Protein AF-A0AAQ3RLC9-F1 (afdb_monomer_lite)

Foldseek 3Di:
DQLVVLVVLVDDPVLVVLLCVVPVCSVVDDCVPFVPVLLCCCCVVVVHRPSLCSVPVCSRVDDVVPAVVVLSVLCVVVVHDDRPCQSGVDDPVSSCVPRVVPPDDPPPDPPPDPDDD

pLDDT: mean 89.07, std 16.36, range [44.22, 98.69]

Radius of gyration: 20.35 Å; chains: 1; bounding box: 40×41×70 Å

Secondary structure (DSSP, 8-state):
-HHHHHHHTT--HHHHHHHHHH-GGGGGS-IIIIIHHHHHIIIIIS---TTHHHH-GGGGGS-IIIIIHHHHHHHHHTT----HHHHHTS-HHHHHHHHT-TT--------------

Organism: Vigna mungo (NCBI:txid3915)

InterPro domains:
  IPR003690 Transcription termination factor, mitochondrial/chloroplastic [PF02536] (3-96)
  IPR003690 Transcription termination factor, mitochondrial/chloroplastic [PTHR13068] (4-100)
  IPR003690 Transcription termination factor, mitochondrial/chloroplastic [SM00733] (17-49)
  IPR003690 Transcription termination factor, mitochondrial/chloroplastic [SM00733] (50-81)
  IPR038538 MTERF superfamily, mitochondrial/chloroplastic [G3DSA:1.25.70.10] (2-103)

Sequence (117 aa):
MEIMYLMKLGLSEEEIAFMVRTFSPLLGYSIEGVLKPKIEFLVNSMERPVRDVVSYPRYFSYSLEKKIKPRYWVLKRRDIKCSLKDMLGKNDEEFAAEFMGIGRMPVSHPVSSNDSL

Structure (mmCIF, N/CA/C/O backbone):
data_AF-A0AAQ3RLC9-F1
#
_entry.id   AF-A0AAQ3RLC9-F1
#
loop_
_atom_site.group_PDB
_atom_site.id
_atom_site.type_symbol
_atom_site.label_atom_id
_atom_site.label_alt_id
_atom_site.label_comp_id
_atom_site.label_asym_id
_atom_site.label_entity_id
_atom_site.label_seq_id
_atom_site.pdbx_PDB_ins_code
_atom_site.Cartn_x
_atom_site.Cartn_y
_atom_site.Cartn_z
_atom_site.occupancy
_atom_site.B_iso_or_equiv
_atom_site.auth_seq_id
_atom_site.auth_comp_id
_atom_site.auth_asym_id
_atom_site.auth_atom_id
_atom_site.pdbx_PDB_model_num
ATOM 1 N N . MET A 1 1 ? -5.079 1.464 18.036 1.00 59.75 1 MET A N 1
ATOM 2 C CA . MET A 1 1 ? -5.888 2.390 17.198 1.00 59.75 1 MET A CA 1
ATOM 3 C C . MET A 1 1 ? -5.826 2.034 15.706 1.00 59.75 1 MET A C 1
ATOM 5 O O . MET A 1 1 ? -6.624 2.537 14.924 1.00 59.75 1 MET A O 1
ATOM 9 N N . GLU A 1 2 ? -4.941 1.115 15.321 1.00 71.06 2 GLU A N 1
ATOM 10 C CA . GLU A 1 2 ? -4.643 0.651 13.964 1.00 71.06 2 GLU A CA 1
ATOM 11 C C . GLU A 1 2 ? -5.767 -0.230 13.397 1.00 71.06 2 GLU A C 1
ATOM 13 O O . GLU A 1 2 ? -6.173 -0.060 12.250 1.00 71.06 2 GLU A O 1
ATOM 18 N N . ILE A 1 3 ? -6.334 -1.113 14.227 1.00 79.00 3 ILE A N 1
ATOM 19 C CA . ILE A 1 3 ? -7.451 -2.000 13.857 1.00 79.00 3 ILE A CA 1
ATOM 20 C C . ILE A 1 3 ? -8.691 -1.182 13.472 1.00 79.00 3 ILE A C 1
ATOM 22 O O . ILE A 1 3 ? -9.269 -1.404 12.413 1.00 79.00 3 ILE A O 1
ATOM 26 N N . MET A 1 4 ? -9.044 -0.162 14.267 1.00 87.31 4 MET A N 1
ATOM 27 C CA . MET A 1 4 ? -10.184 0.719 13.974 1.00 87.31 4 MET A CA 1
ATOM 28 C C . MET A 1 4 ? -10.038 1.443 12.632 1.00 87.31 4 MET A C 1
ATOM 30 O O . MET A 1 4 ? -11.035 1.690 11.959 1.00 87.31 4 MET A O 1
ATOM 34 N N . TYR A 1 5 ? -8.814 1.800 12.234 1.00 91.81 5 TYR A N 1
ATOM 35 C CA . TYR A 1 5 ? -8.575 2.410 10.929 1.00 91.81 5 TYR A CA 1
ATOM 36 C C . TYR A 1 5 ? -8.866 1.425 9.790 1.00 91.81 5 TYR A C 1
ATOM 38 O O . TYR A 1 5 ? -9.599 1.768 8.868 1.00 91.81 5 TYR A O 1
ATOM 46 N N . LEU A 1 6 ? -8.365 0.190 9.880 1.00 91.81 6 LEU A N 1
ATOM 47 C CA . LEU A 1 6 ? -8.627 -0.846 8.876 1.00 91.81 6 LEU A CA 1
ATOM 48 C C . LEU A 1 6 ? -10.117 -1.224 8.800 1.00 91.81 6 LEU A C 1
ATOM 50 O O . LEU A 1 6 ? -10.643 -1.396 7.703 1.00 91.81 6 LEU A O 1
ATOM 54 N N . MET A 1 7 ? -10.823 -1.248 9.934 1.00 93.62 7 MET A N 1
ATOM 55 C CA . MET A 1 7 ? -12.277 -1.457 9.960 1.00 93.62 7 MET A CA 1
ATOM 56 C C . MET A 1 7 ? -13.044 -0.315 9.287 1.00 93.62 7 MET A C 1
ATOM 58 O O . MET A 1 7 ? -13.973 -0.561 8.523 1.00 93.62 7 MET A O 1
ATOM 62 N N . LYS A 1 8 ? -12.631 0.944 9.500 1.00 95.06 8 LYS A N 1
ATOM 63 C CA . LYS A 1 8 ? -13.214 2.111 8.806 1.00 95.06 8 LYS A CA 1
ATOM 64 C C . LYS A 1 8 ? -13.039 2.051 7.287 1.00 95.06 8 LYS A C 1
ATOM 66 O O . LYS A 1 8 ? -13.824 2.661 6.570 1.00 95.06 8 LYS A O 1
ATOM 71 N N . LEU A 1 9 ? -12.036 1.322 6.799 1.00 94.12 9 LEU A N 1
ATOM 72 C CA . LEU A 1 9 ? -11.829 1.059 5.373 1.00 94.12 9 LEU A CA 1
ATOM 73 C C . LEU A 1 9 ? -12.671 -0.117 4.842 1.00 94.12 9 LEU A C 1
ATOM 75 O O . LEU A 1 9 ? -12.548 -0.468 3.669 1.00 94.12 9 LEU A O 1
ATOM 79 N N . GLY A 1 10 ? -13.517 -0.721 5.682 1.00 94.75 10 GLY A N 1
ATOM 80 C CA . GLY A 1 10 ? -14.435 -1.796 5.309 1.00 94.75 10 GLY A CA 1
ATOM 81 C C . GLY A 1 10 ? -13.870 -3.211 5.448 1.00 94.75 10 GLY A C 1
ATOM 82 O O . GLY A 1 10 ? -14.463 -4.134 4.891 1.00 94.75 10 GLY A O 1
ATOM 83 N N . LEU A 1 11 ? -12.745 -3.390 6.153 1.00 96.31 11 LEU A N 1
ATOM 84 C CA . LEU A 1 11 ? -12.219 -4.720 6.479 1.00 96.31 11 LEU A CA 1
ATOM 85 C C . LEU A 1 11 ? -12.879 -5.281 7.744 1.00 96.31 11 LEU A C 1
ATOM 87 O O . LEU A 1 11 ? -13.070 -4.551 8.719 1.00 96.31 11 LEU A O 1
ATOM 91 N N . SER A 1 12 ? -13.206 -6.573 7.743 1.00 96.69 12 SER A N 1
ATOM 92 C CA . SER A 1 12 ? -13.765 -7.246 8.921 1.00 96.69 12 SER A CA 1
ATOM 93 C C . SER A 1 12 ? -12.694 -7.541 9.975 1.00 96.69 12 SER A C 1
ATOM 95 O O . SER A 1 12 ? -11.493 -7.554 9.686 1.00 96.69 12 SER A O 1
ATOM 97 N N . GLU A 1 13 ? -13.114 -7.810 11.213 1.00 95.06 13 GLU A N 1
ATOM 98 C CA . GLU A 1 13 ? -12.188 -8.223 12.273 1.00 95.06 13 GLU A CA 1
ATOM 99 C C . GLU A 1 13 ? -11.469 -9.531 11.916 1.00 95.06 13 GLU A C 1
ATOM 101 O O . GLU A 1 13 ? -10.274 -9.659 12.175 1.00 95.06 13 GLU A O 1
ATOM 106 N N . GLU A 1 14 ? -12.149 -10.469 11.251 1.00 97.00 14 GLU A N 1
ATOM 107 C CA . GLU A 1 14 ? -11.566 -11.728 10.780 1.00 97.00 14 GLU A CA 1
ATOM 108 C C . GLU A 1 14 ? -10.511 -11.500 9.694 1.00 97.00 14 GLU A C 1
ATOM 110 O O . GLU A 1 14 ? -9.442 -12.115 9.737 1.00 97.00 14 GLU A O 1
ATOM 115 N N . GLU A 1 15 ? -10.775 -10.601 8.738 1.00 97.62 15 GLU A N 1
ATOM 116 C CA . GLU A 1 15 ? -9.800 -10.216 7.712 1.00 97.62 15 GLU A CA 1
ATOM 117 C C . GLU A 1 15 ? -8.563 -9.583 8.364 1.00 97.62 15 GLU A C 1
ATOM 119 O O . GLU A 1 15 ? -7.432 -9.962 8.057 1.00 97.62 15 GLU A O 1
ATOM 124 N N . ILE A 1 16 ? -8.754 -8.674 9.323 1.00 95.94 16 ILE A N 1
ATOM 125 C CA . ILE A 1 16 ? -7.651 -8.017 10.037 1.00 95.94 16 ILE A CA 1
ATOM 126 C C . ILE A 1 16 ? -6.868 -9.030 10.885 1.00 95.94 16 ILE A C 1
ATOM 128 O O . ILE A 1 16 ? -5.635 -9.042 10.848 1.00 95.94 16 ILE A O 1
ATOM 132 N N . ALA A 1 17 ? -7.550 -9.923 11.603 1.00 96.06 17 ALA A N 1
ATOM 133 C CA . ALA A 1 17 ? -6.918 -10.987 12.377 1.00 96.06 17 ALA A CA 1
ATOM 134 C C . ALA A 1 17 ? -6.100 -11.924 11.476 1.00 96.06 17 ALA A C 1
ATOM 136 O O . ALA A 1 17 ? -4.975 -12.301 11.819 1.00 96.06 17 ALA A O 1
ATOM 137 N N . PHE A 1 18 ? -6.614 -12.250 10.286 1.00 97.38 18 PHE A N 1
ATOM 138 C CA . PHE A 1 18 ? -5.881 -13.010 9.279 1.00 97.38 18 PHE A CA 1
ATOM 139 C C . PHE A 1 18 ? -4.607 -12.283 8.823 1.00 97.38 18 PHE A C 1
ATOM 141 O O . PHE A 1 18 ? -3.534 -12.897 8.768 1.00 97.38 18 PHE A O 1
ATOM 148 N N . MET A 1 19 ? -4.694 -10.979 8.546 1.00 97.44 19 MET A N 1
ATOM 149 C CA . MET A 1 19 ? -3.536 -10.165 8.164 1.00 97.44 19 MET A CA 1
ATOM 150 C C . MET A 1 19 ? -2.464 -10.154 9.257 1.00 97.44 19 MET A C 1
ATOM 152 O O . MET A 1 19 ? -1.291 -10.383 8.972 1.00 97.44 19 MET A O 1
ATOM 156 N N . VAL A 1 20 ? -2.858 -9.941 10.514 1.00 95.75 20 VAL A N 1
ATOM 157 C CA . VAL A 1 20 ? -1.940 -9.927 11.663 1.00 95.75 20 VAL A CA 1
ATOM 158 C C . VAL A 1 20 ? -1.293 -11.297 11.873 1.00 95.75 20 VAL A C 1
ATOM 160 O O . VAL A 1 20 ? -0.087 -11.377 12.098 1.00 95.75 20 VAL A O 1
ATOM 163 N N . ARG A 1 21 ? -2.058 -12.390 11.744 1.00 96.81 21 ARG A N 1
ATOM 164 C CA . ARG A 1 21 ? -1.535 -13.758 11.888 1.00 96.81 21 ARG A CA 1
ATOM 165 C C . ARG A 1 21 ? -0.505 -14.108 10.813 1.00 96.81 21 ARG A C 1
ATOM 167 O O . ARG A 1 21 ? 0.468 -14.797 11.099 1.00 96.81 21 ARG A O 1
ATOM 174 N N . THR A 1 22 ? -0.725 -13.662 9.579 1.00 96.88 22 THR A N 1
ATOM 175 C CA . THR A 1 22 ? 0.168 -13.952 8.441 1.00 96.88 22 THR A CA 1
ATOM 176 C C . THR A 1 22 ? 1.330 -12.967 8.326 1.00 96.88 22 THR A C 1
ATOM 178 O O . THR A 1 22 ? 2.351 -13.277 7.709 1.00 96.88 22 THR A O 1
ATOM 181 N N . PHE A 1 23 ? 1.200 -11.785 8.928 1.00 96.44 23 PHE A N 1
ATOM 182 C CA . PHE A 1 23 ? 2.203 -10.734 8.899 1.00 96.44 23 PHE A CA 1
ATOM 183 C C . PHE A 1 23 ? 2.127 -9.873 10.170 1.00 96.44 23 PHE A C 1
ATOM 185 O O . PHE A 1 23 ? 1.627 -8.746 10.170 1.00 96.44 23 PHE A O 1
ATOM 192 N N . SER A 1 24 ? 2.689 -10.397 11.262 1.00 94.75 24 SER A N 1
ATOM 193 C CA . SER A 1 24 ? 2.686 -9.739 12.576 1.00 94.75 24 SER A CA 1
ATOM 194 C C . SER A 1 24 ? 3.290 -8.325 12.623 1.00 94.75 24 SER A C 1
ATOM 196 O O . SER A 1 24 ? 2.784 -7.526 13.417 1.00 94.75 24 SER A O 1
ATOM 198 N N . PRO A 1 25 ? 4.275 -7.927 11.776 1.00 94.62 25 PRO A N 1
ATOM 199 C CA . PRO A 1 25 ? 4.798 -6.558 11.798 1.00 94.62 25 PRO A CA 1
ATOM 200 C C . PRO A 1 25 ? 3.759 -5.479 11.477 1.00 94.62 25 PRO A C 1
ATOM 202 O O . PRO A 1 25 ? 4.002 -4.311 11.771 1.00 94.62 25 PRO A O 1
ATOM 205 N N . LEU A 1 26 ? 2.605 -5.849 10.907 1.00 94.38 26 LEU A N 1
ATOM 206 C CA . LEU A 1 26 ? 1.508 -4.926 10.619 1.00 94.38 26 LEU A CA 1
ATOM 207 C C . LEU A 1 26 ? 1.100 -4.084 11.836 1.00 94.38 26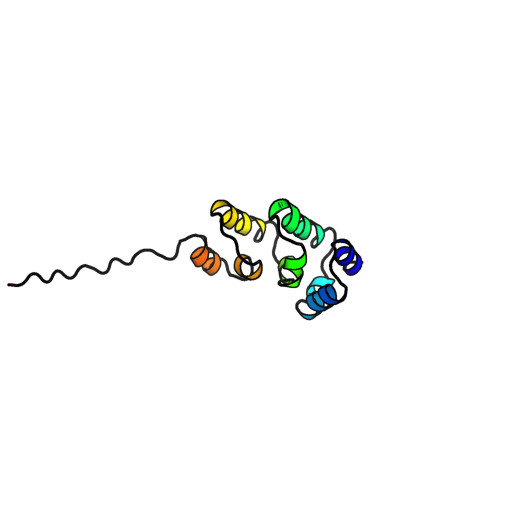 LEU A C 1
ATOM 209 O O . LEU A 1 26 ? 0.805 -2.903 11.683 1.00 94.38 26 LEU A O 1
ATOM 213 N N . LEU A 1 27 ? 1.117 -4.679 13.033 1.00 91.44 27 LEU A N 1
ATOM 214 C CA . LEU A 1 27 ? 0.722 -4.009 14.276 1.00 91.44 27 LEU A CA 1
ATOM 215 C C . LEU A 1 27 ? 1.670 -2.873 14.683 1.00 91.44 27 LEU A C 1
ATOM 217 O O . LEU A 1 27 ? 1.270 -1.990 15.432 1.00 91.44 27 LEU A O 1
ATOM 221 N N . GLY A 1 28 ? 2.916 -2.890 14.204 1.00 93.06 28 GLY A N 1
ATOM 222 C CA . GLY A 1 28 ? 3.910 -1.858 14.501 1.00 93.06 28 GLY A CA 1
ATOM 223 C C . GLY A 1 28 ? 3.897 -0.682 13.523 1.00 93.06 28 GLY A C 1
ATOM 224 O O . GLY A 1 28 ? 4.690 0.246 13.675 1.00 93.06 28 GLY A O 1
ATOM 225 N N . TYR A 1 29 ? 3.053 -0.714 12.488 1.00 94.50 29 TYR A N 1
ATOM 226 C CA . TYR A 1 29 ? 3.019 0.338 11.479 1.00 94.50 29 TYR A CA 1
ATOM 227 C C . TYR A 1 29 ? 2.123 1.501 11.883 1.00 94.50 29 TYR A C 1
ATOM 229 O O . TYR A 1 29 ? 0.958 1.333 12.231 1.00 94.50 29 TYR A O 1
ATOM 237 N N . SER A 1 30 ? 2.669 2.712 11.766 1.00 94.94 30 SER A N 1
ATOM 238 C CA . SER A 1 30 ? 1.921 3.931 12.038 1.00 94.94 30 SER A CA 1
ATOM 239 C C . SER A 1 30 ? 0.830 4.155 10.993 1.00 94.94 30 SER A C 1
ATOM 241 O O . SER A 1 30 ? 1.028 3.945 9.791 1.00 94.94 30 SER A O 1
ATOM 243 N N . ILE A 1 31 ? -0.328 4.632 11.453 1.00 94.56 31 ILE A N 1
ATOM 244 C CA . ILE A 1 31 ? -1.463 4.934 10.575 1.00 94.56 31 ILE A CA 1
ATOM 245 C C . ILE A 1 31 ? -1.068 6.026 9.578 1.00 94.56 31 ILE A C 1
ATOM 247 O O . ILE A 1 31 ? -1.066 5.780 8.376 1.00 94.56 31 ILE A O 1
ATOM 251 N N . GLU A 1 32 ? -0.664 7.198 10.071 1.00 95.50 32 GLU A N 1
ATOM 252 C CA . GLU A 1 32 ? -0.357 8.356 9.219 1.00 95.50 32 GLU A CA 1
ATOM 253 C C . GLU A 1 32 ? 0.951 8.195 8.431 1.00 95.50 32 GLU A C 1
ATOM 255 O O . GLU A 1 32 ? 1.066 8.699 7.319 1.00 95.50 32 GLU A O 1
ATOM 260 N N . GLY A 1 33 ? 1.940 7.477 8.975 1.00 95.31 33 GLY A N 1
ATOM 261 C CA . GLY A 1 33 ? 3.249 7.341 8.329 1.00 95.31 33 GLY A CA 1
ATOM 262 C C . GLY A 1 33 ? 3.354 6.172 7.349 1.00 95.31 33 GLY A C 1
ATOM 263 O O . GLY A 1 33 ? 4.172 6.220 6.431 1.00 95.31 33 GLY A O 1
ATOM 264 N N . VAL A 1 34 ? 2.560 5.110 7.528 1.00 96.50 34 VAL A N 1
ATOM 265 C CA . VAL A 1 34 ? 2.698 3.876 6.740 1.00 96.50 34 VAL A CA 1
ATOM 266 C C . VAL A 1 34 ? 1.378 3.416 6.143 1.00 96.50 34 VAL A C 1
ATOM 268 O O . VAL A 1 34 ? 1.313 3.235 4.927 1.00 96.50 34 VAL A O 1
ATOM 271 N N . LEU A 1 35 ? 0.349 3.183 6.962 1.00 96.31 35 LEU A N 1
ATOM 272 C CA . LEU A 1 35 ? -0.871 2.523 6.487 1.00 96.31 35 LEU A CA 1
ATOM 273 C C . LEU A 1 35 ? -1.643 3.417 5.517 1.00 96.31 35 LEU A C 1
ATOM 275 O O . LEU A 1 35 ? -1.911 3.011 4.387 1.00 96.31 35 LEU A O 1
ATOM 279 N N . LYS A 1 36 ? -1.945 4.646 5.932 1.00 97.06 36 LYS A N 1
ATOM 280 C CA . LYS A 1 36 ? -2.793 5.571 5.183 1.00 97.06 36 LYS A CA 1
ATOM 281 C C . LYS A 1 36 ? -2.193 5.993 3.840 1.00 97.06 36 LYS A C 1
ATOM 283 O O . LYS A 1 36 ? -2.869 5.759 2.841 1.00 97.06 36 LYS A O 1
ATOM 288 N N . PRO A 1 37 ? -0.928 6.454 3.737 1.00 98.31 37 PRO A N 1
ATOM 289 C CA . PRO A 1 37 ? -0.353 6.811 2.436 1.00 98.31 37 PRO A CA 1
ATOM 290 C C . PRO A 1 37 ? -0.337 5.640 1.443 1.00 98.31 37 PRO A C 1
ATOM 292 O O . PRO A 1 37 ? -0.501 5.822 0.236 1.00 98.31 37 PRO A O 1
ATOM 295 N N . LYS A 1 38 ? -0.146 4.408 1.937 1.00 98.44 38 LYS A N 1
ATOM 296 C CA . LYS A 1 38 ? -0.106 3.209 1.091 1.00 98.44 38 LYS A CA 1
ATOM 297 C C . LYS A 1 38 ? -1.501 2.730 0.693 1.00 98.44 38 LYS A C 1
ATOM 299 O O . LYS A 1 38 ? -1.652 2.265 -0.435 1.00 98.44 38 LYS A O 1
ATOM 304 N N . ILE A 1 39 ? -2.503 2.846 1.566 1.00 98.00 39 ILE A N 1
ATOM 305 C CA . ILE A 1 39 ? -3.908 2.590 1.211 1.00 98.00 39 ILE A CA 1
ATOM 306 C C . ILE A 1 39 ? -4.402 3.620 0.196 1.00 98.00 39 ILE A C 1
ATOM 308 O O . ILE A 1 39 ? -4.987 3.238 -0.812 1.00 98.00 39 ILE A O 1
ATOM 312 N N . GLU A 1 40 ? -4.130 4.906 0.415 1.00 98.19 40 GLU A N 1
ATOM 313 C CA . GLU A 1 40 ? -4.532 5.971 -0.507 1.00 98.19 40 GLU A CA 1
ATOM 314 C C . GLU A 1 40 ? -3.926 5.754 -1.895 1.00 98.19 40 GLU A C 1
ATOM 316 O O . GLU A 1 40 ? -4.633 5.856 -2.894 1.00 98.19 40 GLU A O 1
ATOM 321 N N . PHE A 1 41 ? -2.649 5.369 -1.980 1.00 98.69 41 PHE A N 1
ATOM 322 C CA . PHE A 1 41 ? -2.045 5.025 -3.266 1.00 98.69 41 PHE A CA 1
ATOM 323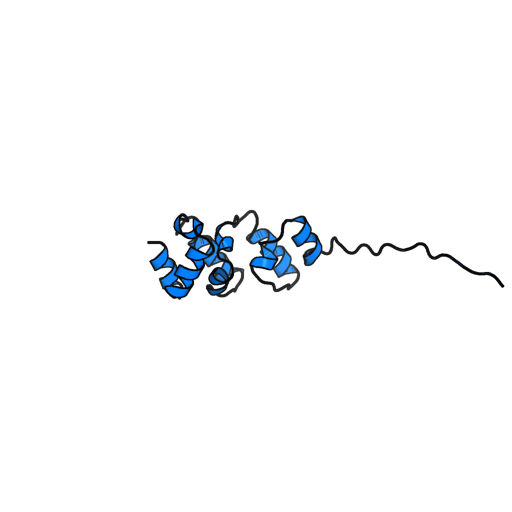 C C . PHE A 1 41 ? -2.699 3.793 -3.916 1.00 98.69 41 PHE A C 1
ATOM 325 O O . PHE A 1 41 ? -2.975 3.805 -5.116 1.00 98.69 41 PHE A O 1
ATOM 332 N N . LEU A 1 42 ? -2.986 2.743 -3.137 1.00 98.56 42 LEU A N 1
ATOM 333 C CA . LEU A 1 42 ? -3.641 1.529 -3.633 1.00 98.56 42 LEU A CA 1
ATOM 334 C C . LEU A 1 42 ? -5.023 1.830 -4.234 1.00 98.56 42 LEU A C 1
ATOM 336 O O . LEU A 1 42 ? -5.330 1.372 -5.332 1.00 98.56 42 LEU A O 1
ATOM 340 N N . VAL A 1 43 ? -5.843 2.603 -3.526 1.00 98.12 43 VAL A N 1
ATOM 341 C CA . VAL A 1 43 ? -7.227 2.872 -3.932 1.00 98.12 43 VAL A CA 1
ATOM 342 C C . VAL A 1 43 ? -7.286 3.962 -4.997 1.00 98.12 43 VAL A C 1
ATOM 344 O O . VAL A 1 43 ? -7.898 3.761 -6.039 1.00 98.12 43 VAL A O 1
ATOM 347 N N . ASN A 1 44 ? -6.617 5.095 -4.779 1.00 98.06 44 ASN A N 1
ATOM 348 C CA . ASN A 1 44 ? -6.796 6.279 -5.622 1.00 98.06 44 ASN A CA 1
ATOM 349 C C . ASN A 1 44 ? -5.896 6.272 -6.859 1.00 98.06 44 ASN A C 1
ATOM 351 O O . ASN A 1 44 ? -6.264 6.833 -7.883 1.00 98.06 44 ASN A O 1
ATOM 355 N N . SER A 1 45 ? -4.688 5.702 -6.765 1.00 97.62 45 SER A N 1
ATOM 356 C CA . SER A 1 45 ? -3.733 5.699 -7.883 1.00 97.62 45 SER A CA 1
ATOM 357 C C . SER A 1 45 ? -3.715 4.375 -8.627 1.00 97.62 45 SER A C 1
ATOM 359 O O . SER A 1 45 ? -3.647 4.381 -9.853 1.00 97.62 45 SER A O 1
ATOM 361 N N . MET A 1 46 ? -3.744 3.248 -7.909 1.00 97.94 46 MET A N 1
ATOM 362 C CA . MET A 1 46 ? -3.757 1.921 -8.534 1.00 97.94 46 MET A CA 1
ATOM 363 C C . MET A 1 46 ? -5.170 1.444 -8.883 1.00 97.94 46 MET A C 1
ATOM 365 O O . MET A 1 46 ? -5.278 0.470 -9.623 1.00 97.94 46 MET A O 1
ATOM 369 N N . GLU A 1 47 ? -6.218 2.109 -8.376 1.00 97.38 47 GLU A N 1
ATOM 370 C CA . GLU A 1 47 ? -7.632 1.757 -8.598 1.00 97.38 47 GLU A CA 1
ATOM 371 C C . GLU A 1 47 ? -7.952 0.317 -8.156 1.00 97.38 47 GLU A C 1
ATOM 373 O O . GLU A 1 47 ? -8.710 -0.410 -8.799 1.00 97.38 47 GLU A O 1
ATOM 378 N N . ARG A 1 48 ? -7.327 -0.128 -7.056 1.00 97.31 48 ARG A N 1
ATOM 379 C CA . ARG A 1 48 ? -7.462 -1.493 -6.525 1.00 97.31 48 ARG A CA 1
ATOM 380 C C . ARG A 1 48 ? -8.287 -1.503 -5.236 1.00 97.31 48 ARG A C 1
ATOM 382 O O . ARG A 1 48 ? -8.204 -0.560 -4.446 1.00 97.31 48 ARG A O 1
ATOM 389 N N . PRO A 1 49 ? -9.072 -2.564 -4.987 1.00 97.19 49 PRO A N 1
ATOM 390 C CA . PRO A 1 49 ? -9.855 -2.673 -3.765 1.00 97.19 49 PRO A CA 1
ATOM 391 C C . PRO A 1 49 ? -8.943 -2.788 -2.540 1.00 97.19 49 PRO A C 1
ATOM 393 O O . PRO A 1 49 ? -7.901 -3.445 -2.582 1.00 97.19 49 PRO A O 1
ATOM 396 N N . VAL A 1 50 ? -9.388 -2.229 -1.408 1.00 96.81 50 VAL A N 1
ATOM 397 C CA . VAL A 1 50 ? -8.670 -2.334 -0.124 1.00 96.81 50 VAL A CA 1
ATOM 398 C C . VAL A 1 50 ? -8.379 -3.797 0.219 1.00 96.81 50 VAL A C 1
ATOM 400 O O . VAL A 1 50 ? -7.274 -4.104 0.648 1.00 96.81 50 VAL A O 1
ATOM 403 N N . ARG A 1 51 ? -9.313 -4.720 -0.059 1.00 96.81 51 ARG A N 1
ATOM 404 C CA . ARG A 1 51 ? -9.178 -6.163 0.223 1.00 96.81 51 ARG A CA 1
ATOM 405 C C . ARG A 1 51 ? -7.946 -6.837 -0.385 1.00 96.81 51 ARG A C 1
ATOM 407 O O . ARG A 1 51 ? -7.534 -7.887 0.101 1.00 96.81 51 ARG A O 1
ATOM 414 N N . ASP A 1 52 ? -7.289 -6.237 -1.371 1.00 97.69 52 ASP A N 1
ATOM 415 C CA . ASP A 1 52 ? -6.037 -6.790 -1.888 1.00 97.69 52 ASP A CA 1
ATOM 416 C C . ASP A 1 52 ? -4.916 -6.821 -0.841 1.00 97.69 52 ASP A C 1
ATOM 418 O O . ASP A 1 52 ? -4.048 -7.697 -0.899 1.00 97.69 52 ASP A O 1
ATOM 422 N N . VAL A 1 53 ? -4.948 -5.931 0.158 1.00 97.50 53 VAL A N 1
ATOM 423 C CA . VAL A 1 53 ? -3.988 -5.987 1.272 1.00 97.50 53 VAL A CA 1
ATOM 424 C C . VAL A 1 53 ? -4.262 -7.147 2.225 1.00 97.50 53 VAL A C 1
ATOM 426 O O . VAL A 1 53 ? -3.335 -7.583 2.897 1.00 97.50 53 VAL A O 1
ATOM 429 N N . VAL A 1 54 ? -5.484 -7.691 2.256 1.00 97.69 54 VAL A N 1
ATOM 430 C CA . VAL A 1 54 ? -5.806 -8.893 3.045 1.00 97.69 54 VAL A CA 1
ATOM 431 C C . VAL A 1 54 ? -5.078 -10.102 2.464 1.00 97.69 54 VAL A C 1
ATOM 433 O O . VAL A 1 54 ? -4.461 -10.875 3.193 1.00 97.69 54 VAL A O 1
ATOM 436 N N . SER A 1 55 ? -5.074 -10.214 1.133 1.00 96.94 55 SER A N 1
ATOM 437 C CA . SER A 1 55 ? -4.372 -11.283 0.411 1.00 96.94 55 SER A CA 1
ATOM 438 C C . SER A 1 55 ? -2.848 -11.134 0.460 1.00 96.94 55 SER A C 1
ATOM 440 O O . SER A 1 55 ? -2.121 -12.119 0.321 1.00 96.94 55 SER A O 1
ATOM 442 N N . TYR A 1 56 ? -2.341 -9.909 0.640 1.00 98.12 56 TYR A N 1
ATOM 443 C CA . TYR A 1 56 ? -0.903 -9.650 0.695 1.00 98.12 56 TYR A CA 1
ATOM 444 C C . TYR A 1 56 ? -0.520 -8.529 1.683 1.00 98.12 56 TYR A C 1
ATOM 446 O O . TYR A 1 56 ? -0.092 -7.448 1.264 1.00 98.12 56 TYR A O 1
ATOM 454 N N . PRO A 1 57 ? -0.573 -8.782 3.007 1.00 97.38 57 PRO A N 1
ATOM 455 C CA . PRO A 1 57 ? -0.348 -7.745 4.027 1.00 97.38 57 PRO A CA 1
ATOM 456 C C . PRO A 1 57 ? 1.075 -7.176 4.016 1.00 97.38 57 PRO A C 1
ATOM 458 O O . PRO A 1 57 ? 1.307 -6.024 4.387 1.00 97.38 57 PRO A O 1
ATOM 461 N N . ARG A 1 58 ? 2.037 -7.959 3.503 1.00 97.94 58 ARG A N 1
ATOM 462 C CA . ARG A 1 58 ? 3.424 -7.534 3.262 1.00 97.94 58 ARG A CA 1
ATOM 463 C C . ARG A 1 58 ? 3.519 -6.304 2.348 1.00 97.94 58 ARG A C 1
ATOM 465 O O . ARG A 1 58 ? 4.543 -5.632 2.354 1.00 97.94 58 ARG A O 1
ATOM 472 N N . TYR A 1 59 ? 2.461 -5.947 1.618 1.00 98.44 59 TYR A N 1
ATOM 473 C CA . TYR A 1 59 ? 2.338 -4.657 0.932 1.00 98.44 59 TYR A CA 1
ATOM 474 C C . TYR A 1 59 ? 2.837 -3.478 1.788 1.00 98.44 59 TYR A C 1
ATOM 476 O O . TYR A 1 59 ? 3.649 -2.668 1.332 1.00 98.44 59 TYR A O 1
ATOM 484 N N . PHE A 1 60 ? 2.448 -3.439 3.067 1.00 97.75 60 PHE A N 1
ATOM 485 C CA . PHE A 1 60 ? 2.817 -2.357 3.976 1.00 97.75 60 PHE A CA 1
ATOM 486 C C . PHE A 1 60 ? 4.296 -2.337 4.369 1.00 97.75 60 PHE A C 1
ATOM 488 O O . PHE A 1 60 ? 4.762 -1.309 4.855 1.00 97.75 60 PHE A O 1
ATOM 495 N N . SER A 1 61 ? 5.069 -3.395 4.112 1.00 97.69 61 SER A N 1
ATOM 496 C CA . SER A 1 61 ? 6.508 -3.399 4.394 1.00 97.69 61 SER A CA 1
ATOM 497 C C . SER A 1 61 ? 7.348 -2.767 3.288 1.00 97.69 61 SER A C 1
ATOM 499 O O . SER A 1 61 ? 8.498 -2.408 3.522 1.00 97.69 61 SER A O 1
ATOM 501 N N . TYR A 1 62 ? 6.814 -2.629 2.071 1.00 98.31 62 TYR A N 1
ATOM 502 C CA . TYR A 1 62 ? 7.579 -2.087 0.948 1.00 98.31 62 TYR A CA 1
ATOM 503 C C . TYR A 1 62 ? 7.582 -0.563 0.942 1.00 98.31 62 TYR A C 1
ATOM 505 O O . TYR A 1 62 ? 6.586 0.077 1.274 1.00 98.31 62 TYR A O 1
ATOM 513 N N . SER A 1 63 ? 8.700 0.038 0.537 1.00 98.31 63 SER A N 1
ATOM 514 C CA . SER A 1 63 ? 8.780 1.489 0.361 1.00 98.31 63 SER A CA 1
ATOM 515 C C . SER A 1 63 ? 7.798 1.955 -0.716 1.00 98.31 63 SER A C 1
ATOM 517 O O . SER A 1 63 ? 7.809 1.434 -1.837 1.00 98.31 63 SER A O 1
ATOM 519 N N . LEU A 1 64 ? 6.983 2.959 -0.377 1.00 98.50 64 LEU A N 1
ATOM 520 C CA . LEU A 1 64 ? 6.044 3.567 -1.317 1.00 98.50 64 LEU A CA 1
ATOM 521 C C . LEU A 1 64 ? 6.789 4.188 -2.505 1.00 98.50 64 LEU A C 1
ATOM 523 O O . LEU A 1 64 ? 6.489 3.867 -3.652 1.00 98.50 64 LEU A O 1
ATOM 527 N N . GLU A 1 65 ? 7.813 4.992 -2.217 1.00 98.31 65 GLU A N 1
ATOM 528 C CA . GLU A 1 65 ? 8.584 5.720 -3.231 1.00 98.31 65 GLU A CA 1
ATOM 529 C C . GLU A 1 65 ? 9.599 4.842 -3.965 1.00 98.31 65 GLU A C 1
ATOM 531 O O . GLU A 1 65 ? 9.769 4.982 -5.172 1.00 98.31 65 GLU A O 1
ATOM 536 N N . LYS A 1 66 ? 10.270 3.915 -3.267 1.00 98.12 66 LYS A N 1
ATOM 537 C CA . LYS A 1 66 ? 11.364 3.139 -3.877 1.00 98.12 66 LYS A CA 1
ATOM 538 C C . LYS A 1 66 ? 10.909 1.861 -4.574 1.00 98.12 66 LYS A C 1
ATOM 540 O O . LYS A 1 66 ? 11.646 1.357 -5.410 1.00 98.12 66 LYS A O 1
ATOM 545 N N . LYS A 1 67 ? 9.735 1.307 -4.237 1.00 98.38 67 LYS A N 1
ATOM 546 C CA . LYS A 1 67 ? 9.293 0.015 -4.795 1.00 98.38 67 LYS A CA 1
ATOM 547 C C . LYS A 1 67 ? 7.870 0.025 -5.337 1.00 98.38 67 LYS A C 1
ATOM 549 O O . LYS A 1 67 ? 7.670 -0.372 -6.481 1.00 98.38 67 LYS A O 1
ATOM 554 N N . ILE A 1 68 ? 6.890 0.487 -4.558 1.00 98.69 68 ILE A N 1
ATOM 555 C CA . ILE A 1 68 ? 5.476 0.404 -4.957 1.00 98.69 68 ILE A CA 1
ATOM 556 C C . ILE A 1 68 ? 5.199 1.288 -6.180 1.00 98.69 68 ILE A C 1
ATOM 558 O O . ILE A 1 68 ? 4.776 0.778 -7.218 1.00 98.69 68 ILE A O 1
ATOM 562 N N . LYS A 1 69 ? 5.494 2.592 -6.093 1.00 98.62 69 LYS A N 1
ATOM 563 C CA . LYS A 1 69 ? 5.269 3.540 -7.194 1.00 98.62 69 LYS A CA 1
ATOM 564 C C . LYS A 1 69 ? 6.053 3.177 -8.464 1.00 98.62 69 LYS A C 1
ATOM 566 O O . LYS A 1 69 ? 5.414 3.084 -9.513 1.00 98.62 69 LYS A O 1
ATOM 571 N N . PRO A 1 70 ? 7.380 2.923 -8.427 1.00 98.31 70 PRO A N 1
ATOM 572 C CA . PRO A 1 70 ? 8.136 2.604 -9.638 1.00 98.31 70 PRO A CA 1
ATOM 573 C C . PRO A 1 70 ? 7.583 1.387 -10.379 1.00 98.31 70 PRO A C 1
ATOM 575 O O . PRO A 1 70 ? 7.370 1.447 -11.590 1.00 98.31 70 PRO A O 1
ATOM 578 N N . ARG A 1 71 ? 7.267 0.307 -9.652 1.00 98.25 71 ARG A N 1
ATOM 579 C CA . ARG A 1 71 ? 6.716 -0.907 -10.262 1.00 98.25 71 ARG A CA 1
ATOM 580 C C . ARG A 1 71 ? 5.307 -0.690 -10.803 1.00 98.25 71 ARG A C 1
ATOM 582 O O . ARG A 1 71 ? 5.000 -1.193 -11.879 1.00 98.25 71 ARG A O 1
ATOM 589 N N . TYR A 1 72 ? 4.477 0.100 -10.117 1.00 98.31 72 TYR A N 1
ATOM 59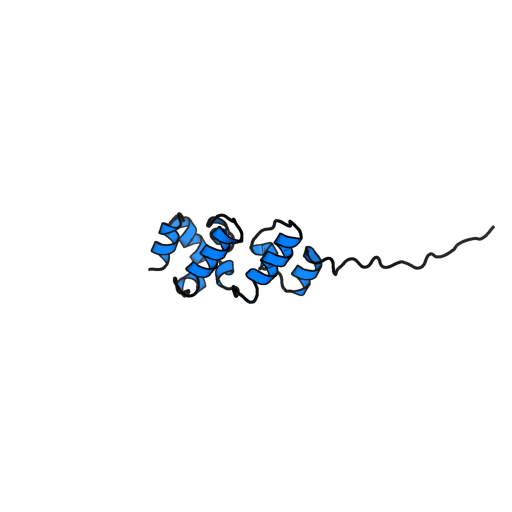0 C CA . TYR A 1 72 ? 3.125 0.395 -10.592 1.00 98.31 72 TYR A CA 1
ATOM 591 C C . TYR A 1 72 ? 3.180 1.105 -11.942 1.00 98.31 72 TYR A C 1
ATOM 593 O O . TYR A 1 72 ? 2.525 0.684 -12.890 1.00 98.31 72 TYR A O 1
ATOM 601 N N . TRP A 1 73 ? 4.020 2.135 -12.062 1.00 97.69 73 TRP A N 1
ATOM 602 C CA . TRP A 1 73 ? 4.122 2.911 -13.294 1.00 97.69 73 TRP A CA 1
ATOM 603 C C . TRP A 1 73 ? 4.698 2.120 -14.468 1.00 97.69 73 TRP A C 1
ATOM 605 O O . TRP A 1 73 ? 4.321 2.383 -15.610 1.00 97.69 73 TRP A O 1
ATOM 615 N N . VAL A 1 74 ? 5.581 1.149 -14.215 1.00 96.88 74 VAL A N 1
ATOM 616 C CA . VAL A 1 74 ? 6.059 0.221 -15.254 1.00 96.88 74 VAL A CA 1
ATOM 617 C C . VAL A 1 74 ? 4.909 -0.621 -15.804 1.00 96.88 74 VAL A C 1
ATOM 619 O O . VAL A 1 74 ? 4.772 -0.716 -17.026 1.00 96.88 74 VAL A O 1
ATOM 622 N N . LEU A 1 75 ? 4.086 -1.189 -14.916 1.00 96.69 75 LEU A N 1
ATOM 623 C CA . LEU A 1 75 ? 2.951 -2.039 -15.280 1.00 96.69 75 LEU A CA 1
ATOM 624 C C . LEU A 1 75 ? 1.825 -1.236 -15.939 1.00 96.69 75 LEU A C 1
ATOM 626 O O . LEU A 1 75 ? 1.336 -1.633 -16.992 1.00 96.69 75 LEU A O 1
ATOM 630 N N . LYS A 1 76 ? 1.480 -0.062 -15.390 1.00 96.88 76 LYS A N 1
ATOM 631 C CA . LYS A 1 76 ? 0.439 0.829 -15.928 1.00 96.88 76 LYS A CA 1
ATOM 632 C C . LYS A 1 76 ? 0.748 1.273 -17.358 1.00 96.88 76 LYS A C 1
ATOM 634 O O . LYS A 1 76 ? -0.143 1.258 -18.194 1.00 96.88 76 LYS A O 1
ATOM 639 N N . ARG A 1 77 ? 2.008 1.613 -17.668 1.00 96.06 77 ARG A N 1
ATOM 640 C CA . ARG A 1 77 ? 2.429 1.987 -19.037 1.00 96.06 77 ARG A CA 1
ATOM 641 C C . ARG A 1 77 ? 2.328 0.846 -20.049 1.00 96.06 77 ARG A C 1
ATOM 643 O O . ARG A 1 77 ? 2.293 1.111 -21.243 1.00 96.06 77 ARG A O 1
ATOM 650 N N . ARG A 1 78 ? 2.345 -0.400 -19.579 1.00 94.69 78 ARG A N 1
ATOM 651 C CA . ARG A 1 78 ? 2.269 -1.611 -20.408 1.00 94.69 78 ARG A CA 1
ATOM 652 C C . ARG A 1 78 ? 0.879 -2.248 -20.390 1.00 94.69 78 ARG A C 1
ATOM 654 O O . ARG A 1 78 ? 0.716 -3.315 -20.965 1.00 94.69 78 ARG A O 1
ATOM 661 N N . ASP A 1 79 ? -0.077 -1.622 -19.703 1.00 95.25 79 ASP A N 1
ATOM 662 C CA . ASP A 1 79 ? -1.417 -2.154 -19.440 1.00 95.25 79 ASP A CA 1
ATOM 663 C C . ASP A 1 79 ? -1.415 -3.577 -18.838 1.00 95.25 79 ASP A C 1
ATOM 665 O O . ASP A 1 79 ? -2.257 -4.422 -19.132 1.00 95.25 79 ASP A O 1
ATOM 669 N N . ILE A 1 80 ? -0.438 -3.864 -17.970 1.00 95.44 80 ILE A N 1
ATOM 670 C CA . ILE A 1 80 ? -0.316 -5.171 -17.316 1.00 95.44 80 ILE A CA 1
ATOM 671 C C . ILE A 1 80 ? -1.049 -5.142 -15.977 1.00 95.44 80 ILE A C 1
ATOM 673 O O . ILE A 1 80 ? -0.748 -4.328 -15.100 1.00 95.44 80 ILE A O 1
ATOM 677 N N . LYS A 1 81 ? -1.966 -6.094 -15.788 1.00 94.19 81 LYS A N 1
ATOM 678 C CA . LYS A 1 81 ? -2.630 -6.358 -14.507 1.00 94.19 81 LYS A CA 1
ATOM 679 C C . LYS A 1 81 ? -2.033 -7.606 -13.857 1.00 94.19 81 LYS A C 1
ATOM 681 O O . LYS A 1 81 ? -1.929 -8.64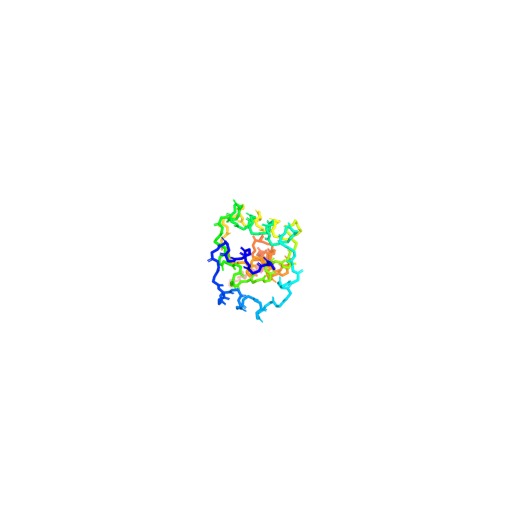6 -14.496 1.00 94.19 81 LYS A O 1
ATOM 686 N N . CYS A 1 82 ? -1.668 -7.512 -12.581 1.00 95.50 82 CYS A N 1
ATOM 687 C CA . CYS A 1 82 ? -1.196 -8.644 -11.780 1.00 95.50 82 CYS A CA 1
ATOM 688 C C . CYS A 1 82 ? -1.519 -8.444 -10.287 1.00 95.50 82 CYS A C 1
ATOM 690 O O . CYS A 1 82 ? -2.045 -7.401 -9.880 1.00 95.50 82 CYS A O 1
ATOM 692 N N . SER A 1 83 ? -1.250 -9.461 -9.464 1.00 97.44 83 SER A N 1
ATOM 693 C CA . SER A 1 83 ? -1.461 -9.383 -8.013 1.00 97.44 83 SER A CA 1
ATOM 694 C C . SER A 1 83 ? -0.391 -8.520 -7.322 1.00 97.44 83 SER A C 1
ATOM 696 O O . SER A 1 83 ? 0.716 -8.353 -7.836 1.00 97.44 83 SER A O 1
ATOM 698 N N . LEU A 1 84 ? -0.663 -8.017 -6.106 1.00 97.88 84 LEU A N 1
ATOM 699 C CA . LEU A 1 84 ? 0.368 -7.327 -5.303 1.00 97.88 84 LEU A CA 1
ATOM 700 C C . LEU A 1 84 ? 1.575 -8.223 -5.020 1.00 97.88 84 LEU A C 1
ATOM 702 O O . LEU A 1 84 ? 2.704 -7.735 -4.958 1.00 97.88 84 LEU A O 1
ATOM 706 N N . LYS A 1 85 ? 1.341 -9.528 -4.852 1.00 97.31 85 LYS A N 1
ATOM 707 C CA . LYS A 1 85 ? 2.398 -10.512 -4.633 1.00 97.31 85 LYS A CA 1
AT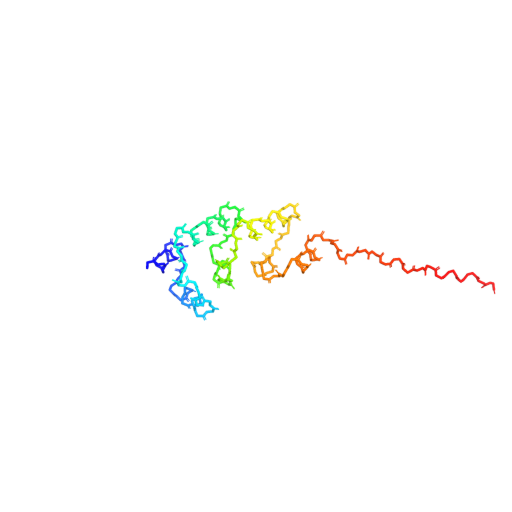OM 708 C C . LYS A 1 85 ? 3.296 -10.624 -5.863 1.00 97.31 85 LYS A C 1
ATOM 710 O O . LYS A 1 85 ? 4.510 -10.543 -5.717 1.00 97.31 85 LYS A O 1
ATOM 715 N N . ASP A 1 86 ? 2.720 -10.723 -7.058 1.00 96.44 86 ASP A N 1
ATOM 716 C CA . ASP A 1 86 ? 3.487 -10.790 -8.308 1.00 96.44 86 ASP A CA 1
ATOM 717 C C . ASP A 1 86 ? 4.238 -9.495 -8.589 1.00 96.44 86 ASP A C 1
ATOM 719 O O . ASP A 1 86 ? 5.382 -9.520 -9.035 1.00 96.44 86 ASP A O 1
ATOM 723 N N . MET A 1 87 ? 3.606 -8.363 -8.295 1.00 97.38 87 MET A N 1
ATOM 724 C CA . MET A 1 87 ? 4.190 -7.046 -8.482 1.00 97.38 87 MET A CA 1
ATOM 725 C C . MET A 1 87 ? 5.345 -6.782 -7.508 1.00 97.38 87 MET A C 1
ATOM 727 O O . MET A 1 87 ? 6.372 -6.243 -7.912 1.00 97.38 87 MET A O 1
ATOM 731 N N . LEU A 1 88 ? 5.196 -7.100 -6.219 1.00 98.00 88 LEU A N 1
ATOM 732 C CA . LEU A 1 88 ? 6.090 -6.609 -5.156 1.00 98.00 88 LEU A CA 1
ATOM 733 C C . LEU A 1 88 ? 6.914 -7.702 -4.476 1.00 98.00 88 LEU A C 1
ATOM 735 O O . LEU A 1 88 ? 7.961 -7.396 -3.898 1.00 98.00 88 LEU A O 1
ATOM 739 N N . GLY A 1 89 ? 6.449 -8.949 -4.522 1.00 96.62 89 GLY A N 1
ATOM 740 C CA . GLY A 1 89 ? 7.129 -10.106 -3.942 1.00 96.62 89 GLY A CA 1
ATOM 741 C C . GLY A 1 89 ? 8.415 -10.466 -4.676 1.00 96.62 89 GLY A C 1
ATOM 742 O O . GLY A 1 89 ? 9.367 -10.891 -4.031 1.00 96.62 89 GLY A O 1
ATOM 743 N N . LYS A 1 90 ? 8.471 -10.203 -5.985 1.00 95.12 90 LYS A N 1
ATOM 744 C CA . LYS A 1 90 ? 9.646 -10.439 -6.830 1.00 95.12 90 LYS A CA 1
ATOM 745 C C . LYS A 1 90 ? 10.814 -9.530 -6.456 1.00 95.12 90 LYS A C 1
ATOM 747 O O . LYS A 1 90 ? 10.602 -8.368 -6.062 1.00 95.12 90 LYS A O 1
ATOM 752 N N . ASN A 1 91 ? 12.039 -10.018 -6.622 1.00 95.38 91 ASN A N 1
ATOM 753 C CA . ASN A 1 91 ? 13.224 -9.159 -6.646 1.00 95.38 91 ASN A CA 1
ATOM 754 C C . ASN A 1 91 ? 13.226 -8.291 -7.929 1.00 95.38 91 ASN A C 1
ATOM 756 O O . ASN A 1 91 ? 12.237 -8.275 -8.669 1.00 95.38 91 ASN A O 1
ATOM 760 N N . ASP A 1 92 ? 14.234 -7.444 -8.129 1.00 94.62 92 ASP A N 1
ATOM 761 C CA . ASP A 1 92 ? 14.243 -6.520 -9.275 1.00 94.62 92 ASP A CA 1
ATOM 762 C C . ASP A 1 92 ? 14.537 -7.233 -10.602 1.00 94.62 92 ASP A C 1
ATOM 764 O O . ASP A 1 92 ? 13.922 -6.895 -11.612 1.00 94.62 92 ASP A O 1
ATOM 768 N N . GLU A 1 93 ? 15.387 -8.261 -10.589 1.00 94.75 93 GLU A N 1
ATOM 769 C CA . GLU A 1 93 ? 15.727 -9.078 -11.761 1.00 94.75 93 GLU A CA 1
ATOM 770 C C . GLU A 1 93 ? 14.519 -9.888 -12.245 1.00 94.75 93 GLU A C 1
ATOM 772 O O . GLU A 1 93 ? 14.165 -9.832 -13.419 1.00 94.75 93 GLU A O 1
ATOM 777 N N . GLU A 1 94 ? 13.824 -10.570 -11.332 1.00 95.44 94 GLU A N 1
ATOM 778 C CA . GLU A 1 94 ? 12.596 -11.323 -11.608 1.00 95.44 94 GLU A CA 1
ATOM 779 C C . GLU A 1 94 ? 11.494 -10.411 -12.157 1.00 95.44 94 GLU A C 1
ATOM 781 O O . GLU A 1 94 ? 10.852 -10.723 -13.160 1.00 95.44 94 GLU A O 1
ATOM 786 N N . PHE A 1 95 ? 11.290 -9.250 -11.525 1.00 96.12 95 PHE A N 1
ATOM 787 C CA . PHE A 1 95 ? 10.304 -8.276 -11.986 1.00 96.12 95 PHE A CA 1
ATOM 788 C C . PHE A 1 95 ? 10.642 -7.756 -13.392 1.00 96.12 95 PHE A C 1
ATOM 790 O O . PHE A 1 95 ? 9.755 -7.623 -14.237 1.00 96.12 95 PHE A O 1
ATOM 797 N N . ALA A 1 96 ? 11.919 -7.479 -13.661 1.00 94.50 96 ALA A N 1
ATOM 798 C CA . ALA A 1 96 ? 12.383 -7.006 -14.957 1.00 94.50 96 ALA A CA 1
ATOM 799 C C . ALA A 1 96 ? 12.266 -8.077 -16.054 1.00 94.50 96 ALA A C 1
ATOM 801 O O . ALA A 1 96 ? 11.805 -7.781 -17.161 1.00 94.50 96 ALA A O 1
ATOM 802 N N . ALA A 1 97 ? 12.641 -9.320 -15.751 1.00 93.00 97 ALA A N 1
ATOM 803 C CA . ALA A 1 97 ? 12.542 -10.439 -16.680 1.00 93.00 97 ALA A CA 1
ATOM 804 C C . ALA A 1 97 ? 11.091 -10.680 -17.117 1.00 93.00 97 ALA A C 1
ATOM 806 O O . ALA A 1 97 ? 10.828 -10.869 -18.304 1.00 93.00 97 ALA A O 1
ATOM 807 N N . GLU A 1 98 ? 10.151 -10.611 -16.174 1.00 93.06 98 GLU A N 1
ATOM 808 C CA . GLU A 1 98 ? 8.739 -10.886 -16.434 1.00 93.06 98 GLU A CA 1
ATOM 809 C C . GLU A 1 98 ? 8.004 -9.712 -17.088 1.00 93.06 98 GLU A C 1
ATOM 811 O O . GLU A 1 98 ? 7.242 -9.910 -18.032 1.00 93.06 98 GLU A O 1
ATOM 816 N N . PHE A 1 99 ? 8.236 -8.480 -16.621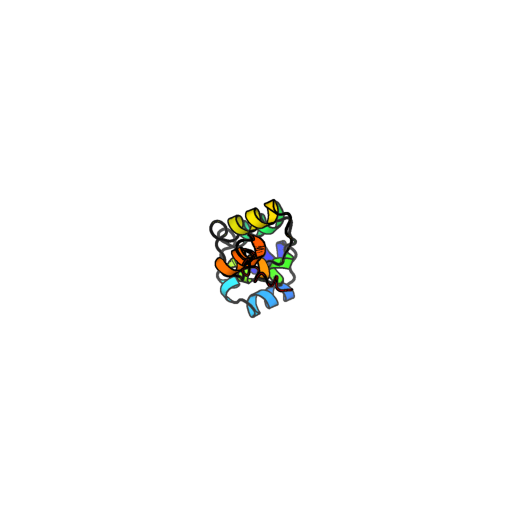 1.00 92.06 99 PHE A N 1
ATOM 817 C CA . PHE A 1 99 ? 7.402 -7.333 -17.001 1.00 92.06 99 PHE A CA 1
ATOM 818 C C . PHE A 1 99 ? 8.110 -6.279 -17.852 1.00 92.06 99 PHE A C 1
ATOM 820 O O . PHE A 1 99 ? 7.448 -5.418 -18.434 1.00 92.06 99 PHE A O 1
ATOM 827 N N . MET A 1 100 ? 9.442 -6.303 -17.940 1.00 86.75 100 MET A N 1
ATOM 828 C CA . MET A 1 100 ? 10.207 -5.310 -18.706 1.00 86.75 100 MET A CA 1
ATOM 829 C C . MET A 1 100 ? 10.749 -5.851 -20.032 1.00 86.75 100 MET A C 1
ATOM 831 O O . MET A 1 100 ? 11.241 -5.055 -20.827 1.00 86.75 100 MET A O 1
ATOM 835 N N . GLY A 1 101 ? 10.596 -7.151 -20.312 1.00 71.88 101 GLY A N 1
ATOM 836 C CA . GLY A 1 101 ? 10.974 -7.751 -21.598 1.00 71.88 101 GLY A CA 1
ATOM 837 C C . GLY A 1 101 ? 12.484 -7.908 -21.798 1.00 71.88 101 GLY A C 1
ATOM 838 O O . GLY A 1 101 ? 12.930 -8.111 -22.922 1.00 71.88 101 GLY A O 1
ATOM 839 N N . ILE A 1 102 ? 13.277 -7.844 -20.723 1.00 58.91 102 ILE A N 1
ATOM 840 C CA . ILE A 1 102 ? 14.748 -7.934 -20.786 1.00 58.91 102 ILE A CA 1
ATOM 841 C C . ILE A 1 102 ? 15.224 -9.403 -20.950 1.00 58.91 102 ILE A C 1
ATOM 843 O O . ILE A 1 102 ? 16.402 -9.664 -21.158 1.00 58.91 102 ILE A O 1
ATOM 847 N N . GLY A 1 103 ? 14.310 -10.383 -20.932 1.00 50.50 103 GLY A N 1
ATOM 848 C CA . GLY A 1 103 ? 14.624 -11.821 -20.899 1.00 50.50 103 GLY A CA 1
ATOM 849 C C . GLY A 1 103 ? 14.399 -12.636 -22.181 1.00 50.50 103 GLY A C 1
ATOM 850 O O . GLY A 1 103 ? 14.457 -13.859 -22.114 1.00 50.50 103 GLY A O 1
ATOM 851 N N . ARG A 1 104 ? 14.124 -12.029 -23.344 1.00 49.62 104 ARG A N 1
ATOM 852 C CA . ARG A 1 104 ? 14.072 -12.768 -24.624 1.00 49.62 104 ARG A CA 1
ATOM 853 C C . ARG A 1 104 ? 14.861 -12.048 -25.712 1.00 49.62 104 ARG A C 1
ATOM 855 O O . ARG A 1 104 ? 14.290 -11.530 -26.663 1.00 49.62 104 ARG A O 1
ATOM 862 N N . MET A 1 105 ? 16.186 -12.047 -25.590 1.00 44.22 105 MET A N 1
ATOM 863 C CA . MET A 1 105 ? 17.014 -12.054 -26.796 1.00 44.22 105 MET A CA 1
ATOM 864 C C . MET A 1 105 ? 16.751 -13.402 -27.484 1.00 44.22 105 MET A C 1
ATOM 866 O O . MET A 1 105 ? 16.932 -14.434 -26.830 1.00 44.22 105 MET A O 1
ATOM 870 N N . PRO A 1 106 ? 16.295 -13.451 -28.748 1.00 46.69 106 PRO A N 1
ATOM 871 C CA . PRO A 1 106 ? 16.367 -14.689 -29.497 1.00 46.69 106 PRO A CA 1
ATOM 872 C C . PRO A 1 106 ? 17.854 -15.003 -29.618 1.00 46.69 106 PRO A C 1
ATOM 874 O O . PRO A 1 106 ? 18.591 -14.270 -30.275 1.00 46.69 106 PRO A O 1
ATOM 877 N N . VAL A 1 107 ? 18.313 -16.055 -28.947 1.00 52.50 107 VAL A N 1
ATOM 878 C CA . VAL A 1 107 ? 19.600 -16.647 -29.292 1.00 52.50 107 VAL A CA 1
ATOM 879 C C . VAL A 1 107 ? 19.407 -17.174 -30.706 1.00 52.50 107 VAL A C 1
ATOM 881 O O . VAL A 1 107 ? 18.748 -18.191 -30.917 1.00 52.50 107 VAL A O 1
ATOM 884 N N . SER A 1 108 ? 19.898 -16.431 -31.694 1.00 50.97 108 SER A N 1
ATOM 885 C CA . SER A 1 108 ? 20.077 -16.953 -33.036 1.00 50.97 108 SER A CA 1
ATOM 886 C C . SER A 1 108 ? 21.082 -18.092 -32.921 1.00 50.97 108 SER A C 1
ATOM 888 O O . SER A 1 108 ? 22.287 -17.879 -32.798 1.00 50.97 108 SER A O 1
ATOM 890 N N . HIS A 1 109 ? 20.578 -19.325 -32.914 1.00 52.97 109 HIS A N 1
ATOM 891 C CA . HIS A 1 109 ? 21.413 -20.466 -33.246 1.00 52.97 109 HIS A CA 1
ATOM 892 C C . HIS A 1 109 ? 22.014 -20.197 -34.632 1.00 52.97 109 HIS A C 1
ATOM 894 O O . HIS A 1 109 ? 21.274 -19.776 -35.530 1.00 52.97 109 HIS A O 1
ATOM 900 N N . PRO A 1 110 ? 23.329 -20.382 -34.827 1.00 46.66 110 PRO A N 1
ATOM 901 C CA . PRO A 1 110 ? 23.897 -20.272 -36.155 1.00 46.66 110 PRO A CA 1
ATOM 902 C C . PRO A 1 110 ? 23.202 -21.308 -37.039 1.00 46.66 110 PRO A C 1
ATOM 904 O O . PRO A 1 110 ? 23.136 -22.490 -36.695 1.00 46.66 110 PRO A O 1
ATOM 907 N N . VAL A 1 111 ? 22.634 -20.836 -38.148 1.00 52.22 111 VAL A N 1
ATOM 908 C CA . VAL A 1 111 ? 22.093 -21.687 -39.205 1.00 52.22 111 VAL A CA 1
ATOM 909 C C . VAL A 1 111 ? 23.252 -22.550 -39.688 1.00 52.22 111 VAL A C 1
ATOM 911 O O . VAL A 1 111 ? 24.178 -22.046 -40.320 1.00 52.22 111 VAL A O 1
ATOM 914 N N . SER A 1 112 ? 23.237 -23.838 -39.344 1.00 51.09 112 SER A N 1
ATOM 915 C CA . SER A 1 112 ? 24.113 -24.795 -40.006 1.00 51.09 112 SER A CA 1
ATOM 916 C C . SER A 1 112 ? 23.553 -24.989 -41.403 1.00 51.09 112 SER A C 1
ATOM 918 O O . SER A 1 112 ? 22.582 -25.718 -41.588 1.00 51.09 112 SER A O 1
ATOM 920 N N . SER A 1 113 ? 24.145 -24.303 -42.375 1.00 55.88 113 SER A N 1
ATOM 921 C CA . SER A 1 113 ? 23.974 -24.633 -43.781 1.00 55.88 113 SER A CA 1
ATOM 922 C C . SER A 1 113 ? 24.362 -26.096 -43.981 1.00 55.88 113 SER A C 1
ATOM 924 O O . SER A 1 113 ? 25.502 -26.476 -43.715 1.00 55.88 113 SER A O 1
ATOM 926 N N . ASN A 1 114 ? 23.426 -26.920 -44.435 1.00 46.09 114 ASN A N 1
ATOM 927 C CA . ASN A 1 114 ? 23.733 -28.198 -45.059 1.00 46.09 114 ASN A CA 1
ATOM 928 C C . ASN A 1 114 ? 23.200 -28.195 -46.496 1.00 46.09 114 ASN A C 1
ATOM 930 O O . ASN A 1 114 ? 22.284 -28.930 -46.843 1.00 46.09 114 ASN A O 1
ATOM 934 N N . ASP A 1 115 ? 23.821 -27.378 -47.345 1.00 48.78 115 ASP A N 1
ATOM 935 C CA . ASP A 1 115 ? 23.836 -27.681 -48.771 1.00 48.78 115 ASP A CA 1
ATOM 936 C C . ASP A 1 115 ? 24.857 -28.795 -48.989 1.00 48.78 115 ASP A C 1
ATOM 938 O O . ASP A 1 115 ? 26.057 -28.591 -48.796 1.00 48.78 115 ASP A O 1
ATOM 942 N N . SER A 1 116 ? 24.397 -29.979 -49.379 1.00 50.91 116 SER A N 1
ATOM 943 C CA . SER A 1 116 ? 25.201 -30.933 -50.145 1.00 50.91 116 SER A CA 1
ATOM 944 C C . SER A 1 116 ? 24.278 -31.850 -50.943 1.00 50.91 116 SER A C 1
ATOM 946 O O . SER A 1 116 ? 23.354 -32.445 -50.390 1.00 50.91 116 SER A O 1
ATOM 948 N N . LEU A 1 117 ? 24.562 -31.855 -52.246 1.00 46.38 117 LEU A N 1
ATOM 949 C CA . LEU A 1 117 ? 24.030 -32.669 -53.341 1.00 46.38 117 LEU A CA 1
ATOM 950 C C . LEU A 1 117 ? 24.005 -34.174 -53.049 1.00 46.38 117 LEU A C 1
ATOM 952 O O . LEU A 1 117 ? 24.933 -34.653 -52.357 1.00 46.38 117 LEU A O 1
#